Protein AF-A0A0G0H4W4-F1 (afdb_monomer_lite)

Secondary structure (DSSP, 8-state):
--S-EEEEEEEE--TTS-S-EEEEEEEEETT-EEE--TT-B-TTSSEEEEEEE-TT--EEEEEETTS--SSSS-SEEEHHHHHHHTT-SSEEEEEEEESSSSEEEEEEE-TTSSEEEEEEEETTT--EEE-SS--

Sequence (135 aa):
NSDNTKTYDLSTADENGANEKFVFTKILDSSKSMSIPFNTWSPDDKYFFIQENAGENKSIFVFKATGESLTDTEKYFDAADIFRQKGTGNNFAEATGWASETLIIINSKKPDNTKGFSYWFEVPSKAIIQLSTEF

Structure (mmCIF, N/CA/C/O backbone):
data_AF-A0A0G0H4W4-F1
#
_entry.id   AF-A0A0G0H4W4-F1
#
loop_
_atom_site.group_PDB
_atom_site.id
_atom_site.type_symbol
_atom_site.label_atom_id
_atom_site.label_alt_id
_atom_site.label_comp_id
_atom_site.label_asym_id
_atom_site.label_entity_id
_atom_site.label_seq_id
_atom_site.pdbx_PDB_ins_code
_atom_site.Cartn_x
_atom_site.Cartn_y
_atom_site.Cartn_z
_atom_site.occupancy
_atom_site.B_iso_or_equiv
_atom_site.auth_seq_id
_atom_site.auth_comp_id
_atom_site.auth_asym_id
_atom_site.auth_atom_id
_atom_site.pdbx_PDB_model_num
ATOM 1 N N . ASN A 1 1 ? 5.099 26.866 -17.634 1.00 47.53 1 ASN A N 1
ATOM 2 C CA . ASN A 1 1 ? 4.228 25.736 -17.257 1.00 47.53 1 ASN A CA 1
ATOM 3 C C . ASN A 1 1 ? 2.924 26.288 -16.732 1.00 47.53 1 ASN A C 1
ATOM 5 O O . ASN A 1 1 ? 2.911 26.840 -15.643 1.00 47.53 1 ASN A O 1
ATOM 9 N N . SER A 1 2 ? 1.888 26.262 -17.566 1.00 61.38 2 SER A N 1
ATOM 10 C CA . SER A 1 2 ? 0.565 26.856 -17.316 1.00 61.38 2 SER A CA 1
ATOM 11 C C . SER A 1 2 ? -0.414 25.910 -16.619 1.00 61.38 2 SER A C 1
ATOM 13 O O . SER A 1 2 ? -1.435 26.368 -16.121 1.00 61.38 2 SER A O 1
ATOM 15 N N . ASP A 1 3 ? -0.080 24.624 -16.525 1.00 71.62 3 ASP A N 1
ATOM 16 C CA . ASP A 1 3 ? -0.935 23.615 -15.911 1.00 71.62 3 ASP A CA 1
ATOM 17 C C . ASP A 1 3 ? -0.321 23.273 -14.555 1.00 71.62 3 ASP A C 1
ATOM 19 O O . ASP A 1 3 ? 0.792 22.751 -14.501 1.00 71.62 3 ASP A O 1
ATOM 23 N N . ASN A 1 4 ? -0.996 23.646 -13.466 1.00 88.44 4 ASN A N 1
ATOM 24 C CA . ASN A 1 4 ? -0.535 23.586 -12.072 1.00 88.44 4 ASN A CA 1
ATOM 25 C C . ASN A 1 4 ? -0.346 22.141 -11.552 1.00 88.44 4 ASN A C 1
ATOM 27 O O . ASN A 1 4 ? -0.922 21.743 -10.544 1.00 88.44 4 ASN A O 1
ATOM 31 N N . THR A 1 5 ? 0.442 21.332 -12.253 1.00 94.31 5 THR A N 1
ATOM 32 C CA . THR A 1 5 ? 0.578 19.889 -12.054 1.00 94.31 5 THR A CA 1
ATOM 33 C C . THR A 1 5 ? 2.041 19.463 -11.954 1.00 94.31 5 THR A C 1
ATOM 35 O O . THR A 1 5 ? 2.959 20.190 -12.340 1.00 94.31 5 THR A O 1
ATOM 38 N N . LYS A 1 6 ? 2.255 18.275 -11.391 1.00 94.44 6 LYS A N 1
ATOM 39 C CA . LYS A 1 6 ? 3.539 17.590 -11.251 1.00 94.44 6 LYS A CA 1
ATOM 40 C C . LYS A 1 6 ? 3.388 16.164 -11.767 1.00 94.44 6 LYS A C 1
ATOM 42 O O . LYS A 1 6 ? 2.421 15.490 -11.415 1.00 94.44 6 LYS A O 1
ATOM 47 N N . THR A 1 7 ? 4.358 15.705 -12.546 1.00 95.94 7 THR A N 1
ATOM 48 C CA . THR A 1 7 ? 4.450 14.307 -12.980 1.00 95.94 7 THR A CA 1
ATOM 49 C C . THR A 1 7 ? 5.423 13.571 -12.071 1.00 95.94 7 THR A C 1
ATOM 51 O O . THR A 1 7 ? 6.524 14.059 -11.818 1.00 95.94 7 THR A O 1
ATOM 54 N N . TYR A 1 8 ? 4.997 12.418 -11.570 1.00 95.69 8 TYR A N 1
ATOM 55 C CA . TYR A 1 8 ? 5.799 11.506 -10.769 1.00 95.69 8 TYR A CA 1
ATOM 56 C C . TYR A 1 8 ? 5.946 10.195 -11.522 1.00 95.69 8 TYR A C 1
ATOM 58 O O . TYR A 1 8 ? 4.937 9.560 -11.822 1.00 95.69 8 TYR A O 1
ATOM 66 N N . ASP A 1 9 ? 7.185 9.782 -11.753 1.00 94.56 9 ASP A N 1
ATOM 67 C CA . ASP A 1 9 ? 7.518 8.464 -12.278 1.00 94.56 9 ASP A CA 1
ATOM 68 C C . ASP A 1 9 ? 8.153 7.634 -11.161 1.00 94.56 9 ASP A C 1
ATOM 70 O O . ASP A 1 9 ? 8.969 8.138 -10.385 1.00 94.56 9 ASP A O 1
ATOM 74 N N . LEU A 1 10 ? 7.757 6.367 -11.061 1.00 91.88 10 LEU A N 1
ATOM 75 C CA . LEU A 1 10 ? 8.362 5.398 -10.157 1.00 91.88 10 LEU A CA 1
ATOM 76 C C . LEU A 1 10 ? 8.993 4.272 -10.958 1.00 91.88 10 LEU A C 1
ATOM 78 O O . LEU A 1 10 ? 8.329 3.652 -11.792 1.00 91.88 10 LEU A O 1
ATOM 82 N N . SER A 1 11 ? 10.218 3.944 -10.574 1.00 90.44 11 SER A N 1
ATOM 83 C CA . SER A 1 11 ? 10.920 2.737 -10.980 1.00 90.44 11 SER A CA 1
ATOM 84 C C . SER A 1 11 ? 11.362 1.933 -9.757 1.00 90.44 11 SER A C 1
ATOM 86 O O . SER A 1 11 ? 11.495 2.479 -8.660 1.00 90.44 11 SER A O 1
ATOM 88 N N . THR A 1 12 ? 11.620 0.644 -9.956 1.00 87.62 12 THR A N 1
ATOM 89 C CA . THR A 1 12 ? 12.363 -0.214 -9.022 1.00 87.62 12 THR A CA 1
ATOM 90 C C . THR A 1 12 ? 13.675 -0.644 -9.665 1.00 87.62 12 THR A C 1
ATOM 92 O O . THR A 1 12 ? 13.770 -0.702 -10.887 1.00 87.62 12 THR A O 1
ATOM 95 N N . ALA A 1 13 ? 14.693 -0.917 -8.859 1.00 86.88 13 ALA A N 1
ATOM 96 C CA . ALA A 1 13 ? 15.995 -1.405 -9.304 1.00 86.88 13 ALA A CA 1
ATOM 97 C C . ALA A 1 13 ? 16.584 -2.315 -8.218 1.00 86.88 13 ALA A C 1
ATOM 99 O O . ALA A 1 13 ? 16.124 -2.282 -7.074 1.00 86.88 13 ALA A O 1
ATOM 100 N N . ASP A 1 14 ? 17.599 -3.097 -8.573 1.00 84.62 14 ASP A N 1
ATOM 101 C CA . ASP A 1 14 ? 18.364 -3.888 -7.607 1.00 84.62 14 ASP A CA 1
ATOM 102 C C . ASP A 1 14 ? 19.161 -2.970 -6.655 1.00 84.62 14 ASP A C 1
ATOM 104 O O . ASP A 1 14 ? 19.320 -1.775 -6.910 1.00 84.62 14 ASP A O 1
ATOM 108 N N . GLU A 1 15 ? 19.724 -3.521 -5.573 1.00 84.19 15 GLU A N 1
ATOM 109 C CA . GLU A 1 15 ? 20.464 -2.756 -4.546 1.00 84.19 15 GLU A CA 1
ATOM 110 C C . GLU A 1 15 ? 21.602 -1.890 -5.125 1.00 84.19 15 GLU A C 1
ATOM 112 O O . GLU A 1 15 ? 21.881 -0.793 -4.646 1.00 84.19 15 GLU A O 1
ATOM 117 N N . ASN A 1 16 ? 22.243 -2.356 -6.198 1.00 89.56 16 ASN A N 1
ATOM 118 C CA . ASN A 1 16 ? 23.318 -1.645 -6.894 1.00 89.56 16 ASN A CA 1
ATOM 119 C C . ASN A 1 16 ? 22.820 -0.658 -7.973 1.00 89.56 16 ASN A C 1
ATOM 121 O O . ASN A 1 16 ? 23.638 -0.092 -8.700 1.00 89.56 16 ASN A O 1
ATOM 125 N N . GLY A 1 17 ? 21.503 -0.472 -8.106 1.00 83.69 17 GLY A N 1
ATOM 126 C CA . GLY A 1 17 ? 20.864 0.359 -9.128 1.00 83.69 17 GLY A CA 1
ATOM 127 C C . GLY A 1 17 ? 20.799 -0.277 -10.521 1.00 83.69 17 GLY A C 1
ATOM 128 O O . GLY A 1 17 ? 20.432 0.400 -11.480 1.00 83.69 17 GLY A O 1
ATOM 129 N N . ALA A 1 18 ? 21.166 -1.553 -10.668 1.00 86.50 18 ALA A N 1
ATOM 130 C CA . ALA A 1 18 ? 21.021 -2.276 -11.927 1.00 86.50 18 ALA A CA 1
ATOM 131 C C . ALA A 1 18 ? 19.568 -2.729 -12.157 1.00 86.50 18 ALA A C 1
ATOM 133 O O . ALA A 1 18 ? 18.741 -2.725 -11.247 1.00 86.50 18 ALA A O 1
ATOM 134 N N . ASN A 1 19 ? 19.270 -3.148 -13.392 1.00 85.19 19 ASN A N 1
ATOM 135 C CA . ASN A 1 19 ? 17.976 -3.722 -13.780 1.00 85.19 19 ASN A CA 1
ATOM 136 C C . ASN A 1 19 ? 16.768 -2.826 -13.460 1.00 85.19 19 ASN A C 1
ATOM 138 O O . ASN A 1 19 ? 15.715 -3.325 -13.064 1.00 85.19 19 ASN A O 1
ATOM 142 N N . GLU A 1 20 ? 16.909 -1.512 -13.658 1.00 88.81 20 GLU A N 1
ATOM 143 C CA . GLU A 1 20 ? 15.814 -0.569 -13.447 1.00 88.81 20 GLU A CA 1
ATOM 144 C C . GLU A 1 20 ? 14.578 -0.949 -14.281 1.00 88.81 20 GLU A C 1
ATOM 146 O O . GLU A 1 20 ? 14.654 -1.204 -15.488 1.00 88.81 20 GLU A O 1
ATOM 151 N N . LYS A 1 21 ? 13.417 -0.963 -13.628 1.00 86.06 21 LYS A N 1
ATOM 152 C CA . LYS A 1 21 ? 12.115 -1.229 -14.229 1.00 86.06 21 LYS A CA 1
ATOM 153 C C . LYS A 1 21 ? 11.140 -0.126 -13.875 1.00 86.06 21 LYS A C 1
ATOM 155 O O . LYS A 1 21 ? 10.851 0.115 -12.707 1.00 86.06 21 LYS A O 1
ATOM 160 N N . PHE A 1 22 ? 10.556 0.479 -14.901 1.00 89.44 22 PHE A N 1
ATOM 161 C CA . PHE A 1 22 ? 9.462 1.423 -14.731 1.00 89.44 22 PHE A CA 1
ATOM 162 C C . PHE A 1 22 ? 8.213 0.732 -14.160 1.00 89.44 22 PHE A C 1
ATOM 164 O O . PHE A 1 22 ? 7.701 -0.249 -14.713 1.00 89.44 22 PHE A O 1
ATOM 171 N N . VAL A 1 23 ? 7.673 1.290 -13.079 1.00 88.81 23 VAL A N 1
ATOM 172 C CA . VAL A 1 23 ? 6.489 0.780 -12.385 1.00 88.81 23 VAL A CA 1
ATOM 173 C C . VAL A 1 23 ? 5.262 1.615 -12.707 1.00 88.81 23 VAL A C 1
ATOM 175 O O . VAL A 1 23 ? 4.267 1.070 -13.167 1.00 88.81 23 VAL A O 1
ATOM 178 N N . PHE A 1 24 ? 5.248 2.920 -12.483 1.00 89.75 24 PHE A N 1
ATOM 179 C CA . PHE A 1 24 ? 4.050 3.700 -12.796 1.00 89.75 24 PHE A CA 1
ATOM 180 C C . PHE A 1 24 ? 4.381 5.172 -12.979 1.00 89.75 24 PHE A C 1
ATOM 182 O O . PHE A 1 24 ? 5.413 5.650 -12.521 1.00 89.75 24 PHE A O 1
ATOM 189 N N . THR A 1 25 ? 3.460 5.880 -13.627 1.00 93.88 25 THR A N 1
ATOM 190 C CA . THR A 1 25 ? 3.464 7.337 -13.691 1.00 93.88 25 THR A CA 1
ATOM 191 C C . THR A 1 25 ? 2.154 7.871 -13.138 1.00 93.88 25 THR A C 1
ATOM 193 O O . THR A 1 25 ? 1.096 7.249 -13.303 1.00 93.88 25 THR A O 1
ATOM 196 N N . LYS A 1 26 ? 2.210 9.017 -12.465 1.00 94.06 26 LYS A N 1
ATOM 197 C CA . LYS A 1 26 ? 1.024 9.730 -12.000 1.00 94.06 26 LYS A CA 1
ATOM 198 C C . LYS A 1 26 ? 1.221 11.230 -12.099 1.00 94.06 26 LYS A C 1
ATOM 200 O O . LYS A 1 26 ? 2.225 11.774 -11.648 1.00 94.06 26 LYS A O 1
ATOM 205 N N . ILE A 1 27 ? 0.213 11.894 -12.650 1.00 95.31 27 ILE A N 1
ATOM 206 C CA . ILE A 1 27 ? 0.135 13.349 -12.713 1.00 95.31 27 ILE A CA 1
ATOM 207 C C . ILE A 1 27 ? -0.759 13.813 -11.565 1.00 95.31 27 ILE A C 1
ATOM 209 O O . ILE A 1 27 ? -1.885 13.336 -11.417 1.00 95.31 27 ILE A O 1
ATOM 213 N N . LEU A 1 28 ? -0.252 14.727 -10.745 1.00 94.56 28 LEU A N 1
ATOM 214 C CA . LEU A 1 28 ? -0.953 15.291 -9.594 1.00 94.56 28 LEU A CA 1
ATOM 215 C C . LEU A 1 28 ? -1.012 16.812 -9.688 1.00 94.56 28 LEU A C 1
ATOM 217 O O . LEU A 1 28 ? -0.137 17.433 -10.281 1.00 94.56 28 LEU A O 1
ATOM 221 N N . ASP A 1 29 ? -2.012 17.421 -9.050 1.00 94.19 29 ASP A N 1
ATOM 222 C CA . ASP A 1 29 ? -2.000 18.863 -8.786 1.00 94.19 29 ASP A CA 1
ATOM 223 C C . ASP A 1 29 ? -0.795 19.241 -7.906 1.00 94.19 29 ASP A C 1
ATOM 225 O O . ASP A 1 29 ? -0.343 18.453 -7.070 1.00 94.19 29 ASP A O 1
ATOM 229 N N . SER A 1 30 ? -0.267 20.451 -8.083 1.00 91.62 30 SER A N 1
ATOM 230 C CA . SER A 1 30 ? 0.949 20.908 -7.410 1.00 91.62 30 SER A CA 1
ATOM 231 C C . SER A 1 30 ? 0.844 20.976 -5.880 1.00 91.62 30 SER A C 1
ATOM 233 O O . SER A 1 30 ? 1.890 20.911 -5.219 1.00 91.62 30 SER A O 1
ATOM 235 N N . SER A 1 31 ? -0.373 21.060 -5.325 1.00 92.94 31 SER A N 1
ATOM 236 C CA . SER A 1 31 ? -0.659 21.007 -3.881 1.00 92.94 31 SER A CA 1
ATOM 237 C C . SER A 1 31 ? -0.513 19.609 -3.272 1.00 92.94 31 SER A C 1
ATOM 239 O O . SER A 1 31 ? -0.414 19.477 -2.051 1.00 92.94 31 SER A O 1
ATOM 241 N N . LYS A 1 32 ? -0.479 18.568 -4.107 1.00 95.50 32 LYS A N 1
ATOM 242 C CA . LYS A 1 32 ? -0.314 17.174 -3.697 1.00 95.50 32 LYS A CA 1
ATOM 243 C C . LYS A 1 32 ? 1.132 16.717 -3.861 1.00 95.50 32 LYS A C 1
ATOM 245 O O . LYS A 1 32 ? 1.941 17.353 -4.547 1.00 95.50 32 LYS A O 1
ATOM 250 N N . SER A 1 33 ? 1.467 15.590 -3.243 1.00 95.44 33 SER A N 1
ATOM 251 C CA . SER A 1 33 ? 2.786 14.974 -3.398 1.00 95.44 33 SER A CA 1
ATOM 252 C C . SER A 1 33 ? 2.744 13.454 -3.320 1.00 95.44 33 SER A C 1
ATOM 254 O O . SER A 1 33 ? 1.848 12.877 -2.711 1.00 95.44 33 SER A O 1
ATOM 256 N N . MET A 1 34 ? 3.754 12.814 -3.907 1.00 96.00 34 MET A N 1
ATOM 257 C CA . MET A 1 34 ? 4.074 11.408 -3.667 1.00 96.00 34 MET A CA 1
ATOM 258 C C . MET A 1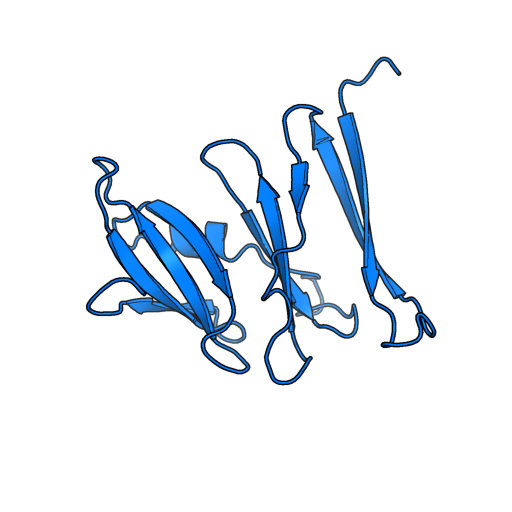 34 ? 5.232 11.303 -2.672 1.00 96.00 34 MET A C 1
ATOM 260 O O . MET A 1 34 ? 6.121 12.156 -2.659 1.00 96.00 34 MET A O 1
ATOM 264 N N . SER A 1 35 ? 5.239 10.254 -1.857 1.00 94.44 35 SER A N 1
ATOM 265 C CA . SER A 1 35 ? 6.320 9.948 -0.916 1.00 94.44 35 SER A CA 1
ATOM 266 C C . SER A 1 35 ? 6.574 8.447 -0.828 1.00 94.44 35 SER A C 1
ATOM 268 O O . SER A 1 35 ? 5.634 7.657 -0.931 1.00 94.44 35 SER A O 1
ATOM 270 N N . ILE A 1 36 ? 7.833 8.077 -0.581 1.00 93.00 36 ILE A N 1
ATOM 271 C CA . ILE A 1 36 ? 8.266 6.711 -0.268 1.00 93.00 36 ILE A CA 1
ATOM 272 C C . ILE A 1 36 ? 8.486 6.634 1.251 1.00 93.00 36 ILE A C 1
ATOM 274 O O . ILE A 1 36 ? 9.421 7.263 1.753 1.00 93.00 36 ILE A O 1
ATOM 278 N N . PRO A 1 37 ? 7.616 5.945 2.009 1.00 91.00 37 PRO A N 1
ATOM 279 C CA . PRO A 1 37 ? 7.791 5.770 3.451 1.00 91.00 37 PRO A CA 1
ATOM 280 C C . PRO A 1 37 ? 9.009 4.893 3.776 1.00 91.00 37 PRO A C 1
ATOM 282 O O . PRO A 1 37 ? 9.408 4.062 2.967 1.00 91.00 37 PRO A O 1
ATOM 285 N N . PHE A 1 38 ? 9.579 5.037 4.978 1.00 85.62 38 PHE A N 1
ATOM 286 C CA . PHE A 1 38 ? 10.786 4.296 5.382 1.00 85.62 38 PHE A CA 1
ATOM 287 C C . PHE A 1 38 ? 10.599 2.766 5.323 1.00 85.62 38 PHE A C 1
ATOM 289 O O . PHE A 1 38 ? 11.449 2.064 4.792 1.00 85.62 38 PHE A O 1
ATOM 296 N N . ASN A 1 39 ? 9.451 2.256 5.777 1.00 91.56 39 ASN A N 1
ATOM 297 C CA . ASN A 1 39 ? 9.116 0.827 5.749 1.00 91.56 39 ASN A CA 1
ATOM 298 C C . ASN A 1 39 ? 8.247 0.468 4.532 1.00 91.56 39 ASN A C 1
ATOM 300 O O . ASN A 1 39 ? 7.180 -0.125 4.683 1.00 91.56 39 ASN A O 1
ATOM 304 N N . THR A 1 40 ? 8.660 0.895 3.334 1.00 93.62 40 THR A N 1
ATOM 305 C CA . THR A 1 40 ? 7.880 0.701 2.097 1.00 93.62 40 THR A CA 1
ATOM 306 C C . THR A 1 40 ? 7.864 -0.749 1.608 1.00 93.62 40 THR A C 1
ATOM 308 O O . THR A 1 40 ? 6.819 -1.198 1.143 1.00 93.62 40 THR A O 1
ATOM 311 N N . TRP A 1 41 ? 8.967 -1.489 1.744 1.00 95.19 41 TRP A N 1
ATOM 312 C CA . TRP A 1 41 ? 9.126 -2.858 1.235 1.00 95.19 41 TRP A CA 1
ATOM 313 C C . TRP A 1 41 ? 8.628 -3.905 2.232 1.00 95.19 41 TRP A C 1
ATOM 315 O O . TRP A 1 41 ? 8.871 -3.774 3.436 1.00 95.19 41 TRP A O 1
ATOM 325 N N . SER A 1 42 ? 7.928 -4.931 1.737 1.00 96.69 42 SER A N 1
ATOM 326 C CA . SER A 1 42 ? 7.562 -6.091 2.549 1.00 96.69 42 SER A CA 1
ATOM 327 C C . SER A 1 42 ? 8.824 -6.860 2.956 1.00 96.69 42 SER A C 1
ATOM 329 O O . SER A 1 42 ? 9.794 -6.866 2.204 1.00 96.69 42 SER A O 1
ATOM 331 N N . PRO A 1 43 ? 8.835 -7.541 4.117 1.00 96.38 43 PRO A N 1
ATOM 332 C CA . PRO A 1 43 ? 10.022 -8.250 4.607 1.00 96.38 43 PRO A CA 1
ATOM 333 C C . PRO A 1 43 ? 10.626 -9.304 3.664 1.00 96.38 43 PRO A C 1
ATOM 335 O O . PRO A 1 43 ? 11.774 -9.690 3.851 1.00 96.38 43 PRO A O 1
ATOM 338 N N . ASP A 1 44 ? 9.848 -9.805 2.705 1.00 95.50 44 ASP A N 1
ATOM 339 C CA . ASP A 1 44 ? 10.252 -10.800 1.708 1.00 95.50 44 ASP A CA 1
ATOM 340 C C . ASP A 1 44 ? 10.489 -10.208 0.309 1.00 95.50 44 ASP A C 1
ATOM 342 O O . ASP A 1 44 ? 10.579 -10.961 -0.663 1.00 95.50 44 ASP A O 1
ATOM 346 N N . ASP A 1 45 ? 10.519 -8.877 0.196 1.00 93.12 45 ASP A N 1
ATOM 347 C CA . ASP A 1 45 ? 10.709 -8.122 -1.044 1.00 93.12 45 ASP A CA 1
ATOM 348 C C . ASP A 1 45 ? 9.727 -8.503 -2.165 1.00 93.12 45 ASP A C 1
ATOM 350 O O . ASP A 1 45 ? 10.029 -8.349 -3.348 1.00 93.12 45 ASP A O 1
ATOM 354 N N . LYS A 1 46 ? 8.530 -9.010 -1.834 1.00 93.25 46 LYS A N 1
ATOM 355 C CA . LYS A 1 46 ? 7.495 -9.322 -2.838 1.00 93.25 46 LYS A CA 1
ATOM 356 C C . LYS A 1 46 ? 6.581 -8.146 -3.139 1.00 93.25 46 LYS A C 1
ATOM 358 O O . LYS A 1 46 ? 6.065 -8.042 -4.258 1.00 93.25 46 LYS A O 1
ATOM 363 N N . TYR A 1 47 ? 6.386 -7.257 -2.175 1.00 95.69 47 TYR A N 1
ATOM 364 C CA . TYR A 1 47 ? 5.504 -6.107 -2.291 1.00 95.69 47 TYR A CA 1
ATOM 365 C C . TYR A 1 47 ? 6.184 -4.840 -1.791 1.00 95.69 47 TYR A C 1
ATOM 367 O O . TYR A 1 47 ? 7.096 -4.873 -0.970 1.00 95.69 47 TYR A O 1
ATOM 375 N N . PHE A 1 48 ? 5.691 -3.698 -2.250 1.00 95.69 48 PHE A N 1
ATOM 376 C CA . PHE A 1 48 ? 5.995 -2.418 -1.627 1.00 95.69 48 PHE A CA 1
ATOM 377 C C . PHE A 1 48 ? 4.800 -1.477 -1.737 1.00 95.69 48 PHE A C 1
ATOM 379 O O . PHE A 1 48 ? 3.874 -1.722 -2.518 1.00 95.69 48 PHE A O 1
ATOM 386 N N . PHE A 1 49 ? 4.817 -0.386 -0.973 1.00 96.69 49 PHE A N 1
ATOM 387 C CA . PHE A 1 49 ? 3.793 0.647 -1.084 1.00 96.69 49 PHE A CA 1
ATOM 388 C C . PHE A 1 49 ? 4.347 2.067 -1.067 1.00 96.69 49 PHE A C 1
ATOM 390 O O . PHE A 1 49 ? 5.264 2.402 -0.325 1.00 96.69 49 PHE A O 1
ATOM 397 N N . ILE A 1 50 ? 3.717 2.952 -1.824 1.00 96.12 50 ILE A N 1
ATOM 398 C CA . ILE A 1 50 ? 4.002 4.390 -1.786 1.00 96.12 50 ILE A CA 1
ATOM 399 C C . ILE A 1 50 ? 2.762 5.151 -1.340 1.00 96.12 50 ILE A C 1
ATOM 401 O O . ILE A 1 50 ? 1.637 4.652 -1.430 1.00 96.12 50 ILE A O 1
ATOM 405 N N . GLN A 1 51 ? 2.967 6.391 -0.914 1.00 96.50 51 GLN A N 1
ATOM 406 C CA . GLN A 1 51 ? 1.895 7.235 -0.412 1.00 96.50 51 GLN A CA 1
ATOM 407 C C . GLN A 1 51 ? 1.667 8.443 -1.317 1.00 96.50 51 GLN A C 1
ATOM 409 O O . GLN A 1 51 ? 2.613 9.149 -1.667 1.00 96.50 51 GLN A O 1
ATOM 414 N N . GLU A 1 52 ? 0.400 8.710 -1.633 1.00 96.25 52 GLU A N 1
ATOM 415 C CA . GLU A 1 52 ? -0.044 10.024 -2.103 1.00 96.25 52 GLU A CA 1
ATOM 416 C C . GLU A 1 52 ? -0.522 10.849 -0.911 1.00 96.25 52 GLU A C 1
ATOM 418 O O . GLU A 1 52 ? -1.375 10.416 -0.131 1.00 96.25 52 GLU A O 1
ATOM 423 N N . ASN A 1 53 ? -0.003 12.067 -0.806 1.00 94.75 53 ASN A N 1
ATOM 424 C CA . ASN A 1 53 ? -0.428 13.069 0.154 1.00 94.75 53 ASN A CA 1
ATOM 425 C C . ASN A 1 53 ? -1.356 14.065 -0.548 1.00 94.75 53 ASN A C 1
ATOM 427 O O . ASN A 1 53 ? -0.913 14.877 -1.362 1.00 94.75 53 ASN A O 1
ATOM 431 N N . ALA A 1 54 ? -2.643 14.010 -0.208 1.00 91.25 54 ALA A N 1
ATOM 432 C CA . ALA A 1 54 ? -3.682 14.895 -0.728 1.00 91.25 54 ALA A CA 1
ATOM 433 C C . ALA A 1 54 ? -4.542 15.452 0.423 1.00 91.25 54 ALA A C 1
ATOM 435 O O . ALA A 1 54 ? -5.752 15.234 0.492 1.00 91.25 54 ALA A O 1
ATOM 436 N N . GLY A 1 55 ? -3.891 16.142 1.365 1.00 86.44 55 GLY A N 1
ATOM 437 C CA . GLY A 1 55 ? -4.523 16.601 2.603 1.00 86.44 55 GLY A CA 1
ATOM 438 C C . GLY A 1 55 ? -4.874 15.428 3.521 1.00 86.44 55 GLY A C 1
ATOM 439 O O . GLY A 1 55 ? -4.038 14.560 3.767 1.00 86.44 55 GLY A O 1
ATOM 440 N N . GLU A 1 56 ? -6.111 15.392 4.018 1.00 83.44 56 GLU A N 1
ATOM 441 C CA . GLU A 1 56 ? -6.610 14.297 4.867 1.00 83.44 56 GLU A CA 1
ATOM 442 C C . GLU A 1 56 ? -6.872 13.003 4.074 1.00 83.44 56 GLU A C 1
ATOM 444 O O . GLU A 1 56 ? -6.827 11.909 4.633 1.00 83.44 56 GLU A O 1
ATOM 449 N N . ASN A 1 57 ? -7.060 13.104 2.754 1.00 85.12 57 ASN A N 1
ATOM 450 C CA . ASN A 1 57 ? -7.344 11.969 1.876 1.00 85.12 57 ASN A CA 1
ATOM 451 C C . ASN A 1 57 ? -6.057 11.346 1.328 1.00 85.12 57 ASN A C 1
ATOM 453 O O . ASN A 1 57 ? -5.772 11.398 0.131 1.00 85.12 57 ASN A O 1
ATOM 457 N N . LYS A 1 58 ? -5.261 10.755 2.219 1.00 93.88 58 LYS A N 1
ATOM 458 C CA . LYS A 1 58 ? -4.079 9.986 1.819 1.00 93.88 58 LYS A CA 1
ATOM 459 C C . LYS A 1 58 ? -4.479 8.706 1.076 1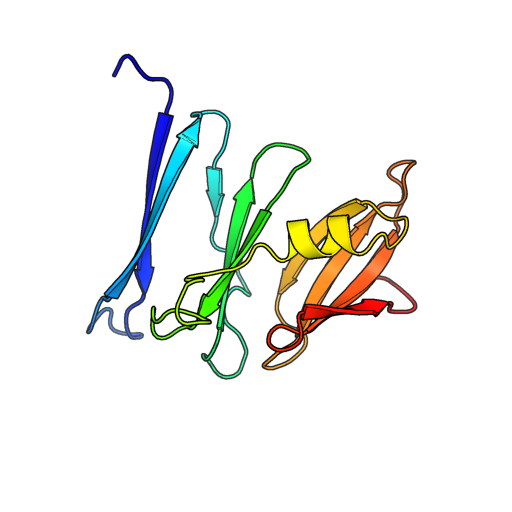.00 93.88 58 LYS A C 1
ATOM 461 O O . LYS A 1 58 ? -5.507 8.088 1.375 1.00 93.88 58 LYS A O 1
ATOM 466 N N . SER A 1 59 ? -3.632 8.310 0.131 1.00 96.88 59 SER A N 1
ATOM 467 C CA . SER A 1 59 ? -3.743 7.043 -0.605 1.00 96.88 59 SER A CA 1
ATOM 468 C C . SER A 1 59 ? -2.497 6.199 -0.381 1.00 96.88 59 SER A C 1
ATOM 470 O O . SER A 1 59 ? -1.405 6.759 -0.257 1.00 96.88 59 SER A O 1
ATOM 472 N N . ILE A 1 60 ? -2.653 4.876 -0.353 1.00 97.19 60 ILE A N 1
ATOM 473 C CA . ILE A 1 60 ? -1.555 3.916 -0.180 1.00 97.19 60 ILE A CA 1
ATOM 474 C C . ILE A 1 60 ? -1.588 2.945 -1.350 1.00 97.19 60 ILE A C 1
ATOM 476 O O . ILE A 1 60 ? -2.370 1.997 -1.354 1.00 97.19 60 ILE A O 1
ATOM 480 N N . PHE A 1 61 ? -0.750 3.189 -2.354 1.00 97.00 61 PHE A N 1
ATOM 481 C CA . PHE A 1 61 ? -0.693 2.340 -3.540 1.00 97.00 61 PHE A CA 1
ATOM 482 C C . PHE A 1 61 ? 0.270 1.186 -3.297 1.00 97.00 61 PHE A C 1
ATOM 484 O O . PHE A 1 61 ? 1.460 1.421 -3.090 1.00 97.00 61 PHE A O 1
ATOM 491 N N . VAL A 1 62 ? -0.251 -0.040 -3.325 1.00 97.06 62 VAL A N 1
ATOM 492 C CA . VAL A 1 62 ? 0.509 -1.278 -3.106 1.00 97.06 62 VAL A CA 1
ATOM 493 C C . VAL A 1 62 ? 0.799 -1.944 -4.446 1.00 97.06 62 VAL A C 1
ATOM 495 O O . 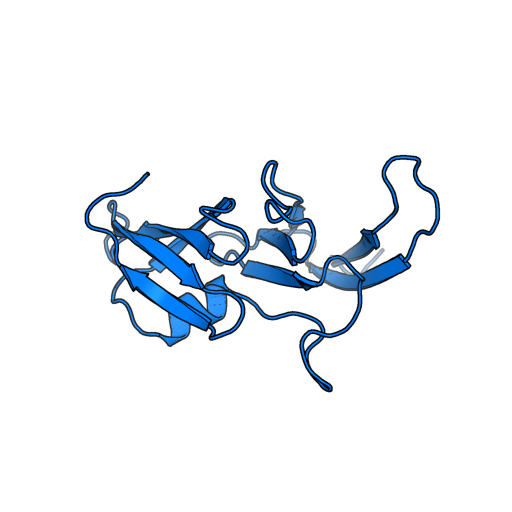VAL A 1 62 ? -0.111 -2.125 -5.255 1.00 97.06 62 VAL A O 1
ATOM 498 N N . PHE A 1 63 ? 2.052 -2.333 -4.664 1.00 95.81 63 PHE A N 1
ATOM 499 C CA . PHE A 1 63 ? 2.561 -2.924 -5.903 1.00 95.81 63 PHE A CA 1
ATOM 500 C C . PHE A 1 63 ? 3.273 -4.249 -5.624 1.00 95.81 63 PHE A C 1
ATOM 502 O O . PHE A 1 63 ? 3.711 -4.501 -4.500 1.00 95.81 63 PHE A O 1
ATOM 509 N N . LYS A 1 64 ? 3.467 -5.064 -6.669 1.00 91.75 64 LYS A N 1
ATOM 510 C CA . LYS A 1 64 ? 4.512 -6.098 -6.652 1.00 91.75 64 LYS A CA 1
ATOM 511 C C . LYS A 1 64 ? 5.881 -5.449 -6.830 1.00 91.75 64 LYS A C 1
ATOM 513 O O . LYS A 1 64 ? 6.065 -4.613 -7.714 1.00 91.75 64 LYS A O 1
ATOM 518 N N . ALA A 1 65 ? 6.854 -5.922 -6.065 1.00 88.62 65 ALA A N 1
ATOM 519 C CA . ALA A 1 65 ? 8.269 -5.568 -6.170 1.00 88.62 65 ALA A CA 1
ATOM 520 C C . ALA A 1 65 ? 8.852 -5.713 -7.579 1.00 88.62 65 ALA A C 1
ATOM 522 O O . ALA A 1 65 ? 9.640 -4.884 -8.033 1.00 88.62 65 ALA A O 1
ATOM 523 N N . THR A 1 66 ? 8.408 -6.744 -8.300 1.00 84.50 66 THR A N 1
ATOM 524 C CA . THR A 1 66 ? 8.864 -7.056 -9.658 1.00 84.50 66 THR A CA 1
ATOM 525 C C . THR A 1 66 ? 8.454 -6.007 -10.700 1.00 84.50 66 THR A C 1
ATOM 527 O O . THR A 1 66 ? 8.946 -6.056 -11.829 1.00 84.50 66 THR A O 1
ATOM 530 N N . GLY A 1 67 ? 7.551 -5.080 -10.348 1.00 80.56 67 GLY A N 1
ATOM 531 C CA . GLY A 1 67 ? 6.939 -4.104 -11.258 1.00 80.56 67 GLY A CA 1
ATOM 532 C C . GLY A 1 67 ? 5.824 -4.690 -12.134 1.00 80.56 67 GLY A C 1
ATOM 533 O O . GLY A 1 67 ? 5.187 -3.961 -12.901 1.00 80.56 67 GLY A O 1
ATOM 534 N N . GLU A 1 68 ? 5.579 -5.996 -12.017 1.00 84.12 68 GLU A N 1
ATOM 535 C CA . GLU A 1 68 ? 4.491 -6.697 -12.688 1.00 84.12 68 GLU A CA 1
ATOM 536 C C . GLU A 1 68 ? 3.138 -6.332 -12.075 1.00 84.12 68 GLU A C 1
ATOM 538 O O . GLU A 1 68 ? 3.032 -5.924 -10.916 1.00 84.12 68 GLU A O 1
ATOM 543 N N . SER A 1 69 ? 2.077 -6.525 -12.851 1.00 86.25 69 SER A N 1
ATOM 544 C CA . SER A 1 69 ? 0.722 -6.292 -12.374 1.00 86.25 69 SER A CA 1
ATOM 545 C C . SER A 1 69 ? 0.317 -7.297 -11.284 1.00 86.25 69 SER A C 1
ATOM 547 O O . SER A 1 69 ? 0.741 -8.460 -11.274 1.00 86.25 69 SER A O 1
ATOM 549 N N . LEU A 1 70 ? -0.518 -6.854 -10.342 1.00 85.88 70 LEU A N 1
ATOM 550 C CA . LEU A 1 70 ? -1.090 -7.704 -9.295 1.00 85.88 70 LEU A CA 1
ATOM 551 C C . LEU A 1 70 ? -2.075 -8.718 -9.881 1.00 85.88 70 LEU A C 1
ATOM 553 O O . LEU A 1 70 ? -2.036 -9.888 -9.504 1.00 85.88 70 LEU A O 1
ATOM 557 N N . THR A 1 71 ? -2.891 -8.267 -10.832 1.00 84.62 71 THR A N 1
ATOM 558 C CA . THR A 1 71 ? -3.796 -9.076 -11.663 1.00 84.62 71 THR A CA 1
ATOM 559 C C . THR A 1 71 ? -3.593 -8.712 -13.136 1.00 84.62 71 THR A C 1
ATOM 561 O O . THR A 1 71 ? -2.820 -7.806 -13.442 1.00 84.62 71 THR A O 1
ATOM 564 N N . ASP A 1 72 ? -4.307 -9.357 -14.059 1.00 82.88 72 ASP A N 1
ATOM 565 C CA . ASP A 1 72 ? -4.224 -9.032 -15.493 1.00 82.88 72 ASP A CA 1
ATOM 566 C C . ASP A 1 72 ? -4.602 -7.570 -15.805 1.00 82.88 72 ASP A C 1
ATOM 568 O O . ASP A 1 72 ? -4.180 -7.020 -16.822 1.00 82.88 72 ASP A O 1
ATOM 572 N N . THR A 1 73 ? -5.376 -6.921 -14.927 1.00 84.88 73 THR A N 1
ATOM 573 C CA . THR A 1 73 ? -5.904 -5.563 -15.138 1.00 84.88 73 THR A CA 1
ATOM 574 C C . THR A 1 73 ? -5.441 -4.539 -14.103 1.00 84.88 73 THR A C 1
ATOM 576 O O . THR A 1 73 ? -5.533 -3.340 -14.357 1.00 84.88 73 THR A O 1
ATOM 579 N N . GLU A 1 74 ? -4.961 -4.967 -12.933 1.00 87.06 74 GLU A N 1
ATOM 580 C CA . GLU A 1 74 ? -4.587 -4.070 -11.833 1.00 87.06 74 GLU A CA 1
ATOM 581 C C . GLU A 1 74 ? -3.067 -4.055 -11.642 1.00 87.06 74 GLU A C 1
ATOM 583 O O . GLU A 1 74 ? -2.478 -5.045 -11.205 1.00 87.06 74 GLU A O 1
ATOM 588 N N . LYS A 1 75 ? -2.417 -2.915 -11.915 1.00 90.50 75 LYS A N 1
ATOM 589 C CA . LYS A 1 75 ? -0.982 -2.747 -11.619 1.00 90.50 75 LYS A CA 1
ATOM 590 C C . LYS A 1 75 ? -0.702 -2.535 -10.128 1.00 90.50 75 LYS A C 1
ATOM 592 O O . LYS A 1 75 ? 0.337 -2.945 -9.623 1.00 90.50 75 LYS A O 1
ATOM 597 N N . TYR A 1 76 ? -1.649 -1.908 -9.443 1.00 94.75 76 TYR A N 1
ATOM 598 C CA . TYR A 1 76 ? -1.651 -1.650 -8.010 1.00 94.75 76 TYR A CA 1
ATOM 599 C C . TYR A 1 76 ? -3.093 -1.593 -7.509 1.00 94.75 76 TYR A C 1
ATOM 601 O O . TYR A 1 76 ? -4.027 -1.497 -8.309 1.00 94.75 76 TYR A O 1
ATOM 609 N N . PHE A 1 77 ? -3.273 -1.585 -6.193 1.00 95.81 77 PHE A N 1
ATOM 610 C CA . PHE A 1 77 ? -4.520 -1.151 -5.563 1.00 95.81 77 PHE A CA 1
ATOM 611 C C . PHE A 1 77 ? -4.242 -0.071 -4.515 1.00 95.81 77 PHE A C 1
ATOM 613 O O . PHE A 1 77 ? -3.118 0.046 -4.028 1.00 95.81 77 PHE A O 1
ATOM 620 N N . ASP 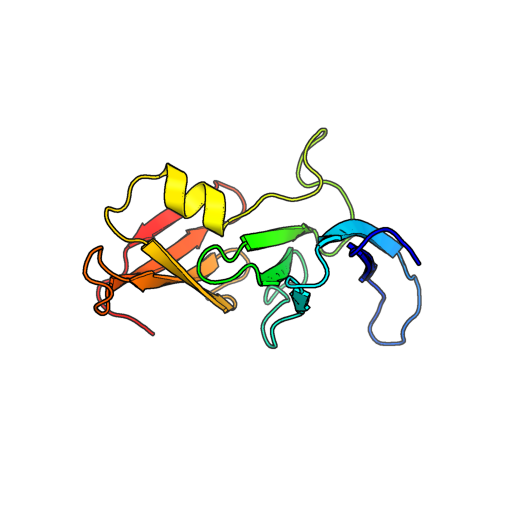A 1 78 ? -5.266 0.709 -4.161 1.00 96.75 78 ASP A N 1
ATOM 621 C CA . ASP A 1 78 ? -5.203 1.664 -3.052 1.00 96.75 78 ASP A CA 1
ATOM 622 C C . ASP A 1 78 ? -5.736 1.025 -1.760 1.00 96.75 78 ASP A C 1
ATOM 624 O O . ASP A 1 78 ? -6.943 0.830 -1.595 1.00 96.75 78 ASP A O 1
ATOM 628 N N . ALA A 1 79 ? -4.835 0.691 -0.835 1.00 97.00 79 ALA A N 1
ATOM 629 C CA . ALA A 1 79 ? -5.189 0.086 0.448 1.00 97.00 79 ALA A CA 1
ATOM 630 C C . ALA A 1 79 ? -6.017 1.039 1.326 1.00 97.00 79 ALA A C 1
ATOM 632 O O . ALA A 1 79 ? -6.914 0.593 2.044 1.00 97.00 79 ALA A O 1
ATOM 633 N N . ALA A 1 80 ? -5.760 2.349 1.246 1.00 96.31 80 ALA A N 1
ATOM 634 C CA . ALA A 1 80 ? -6.52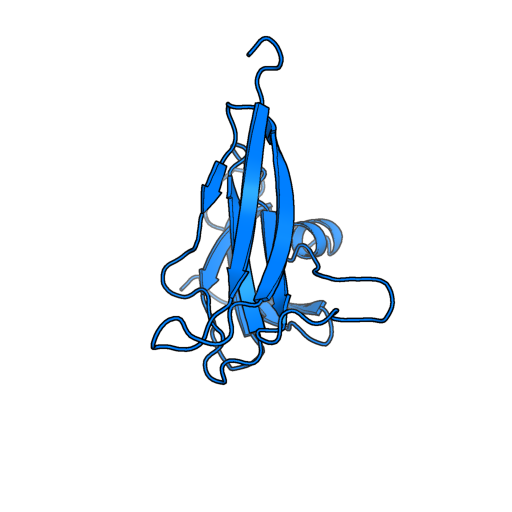6 3.342 1.992 1.00 96.31 80 ALA A CA 1
ATOM 635 C C . ALA A 1 80 ? -7.958 3.447 1.451 1.00 96.31 80 ALA A C 1
ATOM 637 O O . ALA A 1 80 ? -8.901 3.612 2.226 1.00 96.31 80 ALA A O 1
ATOM 638 N N . ASP A 1 81 ? -8.139 3.307 0.137 1.00 96.00 81 ASP A N 1
ATOM 639 C CA . ASP A 1 81 ? -9.470 3.315 -0.468 1.00 96.00 81 ASP A CA 1
ATOM 640 C C . ASP A 1 81 ? -10.275 2.071 -0.116 1.00 96.00 81 ASP A C 1
ATOM 642 O O . ASP A 1 81 ? -11.413 2.176 0.342 1.00 96.00 81 ASP A O 1
ATOM 646 N N . ILE A 1 82 ? -9.654 0.895 -0.203 1.00 96.50 82 ILE A N 1
ATOM 647 C CA . ILE A 1 82 ? -10.276 -0.357 0.240 1.00 96.50 82 ILE A CA 1
ATOM 648 C C . ILE A 1 82 ? -10.655 -0.266 1.724 1.00 96.50 82 ILE A C 1
ATOM 650 O O . ILE A 1 82 ? -11.757 -0.669 2.099 1.00 96.50 82 ILE A O 1
ATOM 654 N N . PHE A 1 83 ? -9.789 0.305 2.568 1.00 96.00 83 PHE A N 1
ATOM 655 C CA . PHE A 1 83 ? -10.092 0.535 3.981 1.00 96.00 83 PHE A CA 1
ATOM 656 C C . PHE A 1 83 ? -11.356 1.379 4.175 1.00 96.00 83 PHE A C 1
ATOM 658 O O . PHE A 1 83 ? -12.240 0.992 4.943 1.00 96.00 83 PHE A O 1
ATOM 665 N N . ARG A 1 84 ? -11.477 2.495 3.444 1.00 94.12 84 ARG A N 1
ATOM 666 C CA . ARG A 1 84 ? -12.668 3.360 3.479 1.00 94.12 84 ARG A CA 1
ATOM 667 C C . ARG A 1 84 ? -13.924 2.616 3.015 1.00 94.12 84 ARG A C 1
ATOM 669 O O . ARG A 1 84 ? -14.964 2.716 3.662 1.00 94.12 84 ARG A O 1
ATOM 676 N N . GLN A 1 85 ? -13.826 1.827 1.945 1.00 95.00 85 GLN A N 1
ATOM 677 C CA . GLN A 1 85 ? -14.955 1.076 1.380 1.00 95.00 85 GLN A CA 1
ATOM 678 C C . GLN A 1 85 ? -15.456 -0.058 2.286 1.00 95.00 85 GLN A C 1
ATOM 680 O O . GLN A 1 85 ? -16.643 -0.378 2.271 1.00 95.00 85 GLN A O 1
ATOM 685 N N . LYS A 1 86 ? -14.580 -0.670 3.093 1.00 92.62 86 LYS A N 1
ATOM 686 C CA . LYS A 1 86 ? -14.951 -1.761 4.013 1.00 92.62 86 LYS A CA 1
ATOM 687 C C . LYS A 1 86 ? -15.841 -1.309 5.174 1.00 92.62 86 LYS A C 1
ATOM 689 O O . LYS A 1 86 ? -16.417 -2.164 5.840 1.00 92.62 86 LYS A O 1
ATOM 694 N N . GLY A 1 87 ? -15.975 -0.001 5.409 1.00 84.50 87 GLY A N 1
ATOM 695 C CA . GLY A 1 87 ? -16.939 0.539 6.367 1.00 84.50 87 GLY A CA 1
ATOM 696 C C . GLY A 1 87 ? -16.621 0.191 7.821 1.00 84.50 87 GLY A C 1
ATOM 697 O O . GLY A 1 87 ? -17.518 -0.164 8.578 1.00 84.50 87 GLY A O 1
ATOM 698 N N . THR A 1 88 ? -15.353 0.306 8.230 1.00 88.00 88 THR A N 1
ATOM 699 C CA . THR A 1 88 ? -14.896 -0.004 9.603 1.00 88.00 88 THR A CA 1
ATOM 700 C C . THR A 1 88 ? -15.470 0.929 10.680 1.00 88.00 88 THR A C 1
ATOM 702 O O . THR A 1 88 ? -15.298 0.679 11.869 1.00 88.00 88 THR A O 1
ATOM 705 N N . GLY A 1 89 ? -16.124 2.028 10.283 1.00 90.50 89 GLY A N 1
ATOM 706 C CA . GLY A 1 89 ? -16.582 3.095 11.178 1.00 90.50 89 GLY A CA 1
ATOM 707 C C . GLY A 1 89 ? -15.490 4.102 11.562 1.00 90.50 89 GLY A C 1
ATOM 708 O O . GLY A 1 89 ? -15.799 5.111 12.193 1.00 90.50 89 GLY A O 1
ATOM 709 N N . ASN A 1 90 ? -14.242 3.866 11.145 1.00 92.56 90 ASN A N 1
ATOM 710 C CA . ASN A 1 90 ? -13.111 4.770 11.337 1.00 92.56 90 ASN A CA 1
ATOM 711 C C . ASN A 1 90 ? -12.604 5.321 9.995 1.00 92.56 90 ASN A C 1
ATOM 713 O O . ASN A 1 90 ? -12.737 4.695 8.944 1.00 92.56 90 ASN A O 1
ATOM 717 N N . ASN A 1 91 ? -11.939 6.468 10.057 1.00 93.56 91 ASN A N 1
ATOM 718 C CA . ASN A 1 91 ? -11.239 7.098 8.948 1.00 93.56 91 ASN A CA 1
ATOM 719 C C . ASN A 1 91 ? -9.793 6.598 8.873 1.00 93.56 91 ASN A C 1
ATOM 721 O O . ASN A 1 91 ? -9.112 6.492 9.894 1.00 93.56 91 ASN A O 1
ATOM 725 N N . PHE A 1 92 ? -9.300 6.333 7.663 1.00 94.50 92 PHE A N 1
ATOM 726 C CA . PHE A 1 92 ? -7.882 6.053 7.431 1.00 94.50 92 PHE A CA 1
ATOM 727 C C . PHE A 1 92 ? -7.022 7.243 7.891 1.00 94.50 92 PHE A C 1
ATOM 729 O O . PHE A 1 92 ? -7.335 8.383 7.552 1.00 94.50 92 PHE A O 1
ATOM 736 N N . ALA A 1 93 ? -5.939 6.992 8.632 1.00 93.06 93 ALA A N 1
ATOM 737 C CA . ALA A 1 93 ? -5.006 8.040 9.055 1.00 93.06 93 ALA A CA 1
ATOM 738 C C . ALA A 1 93 ? -3.636 7.899 8.380 1.00 93.06 93 ALA A C 1
ATOM 740 O O . ALA A 1 93 ? -3.102 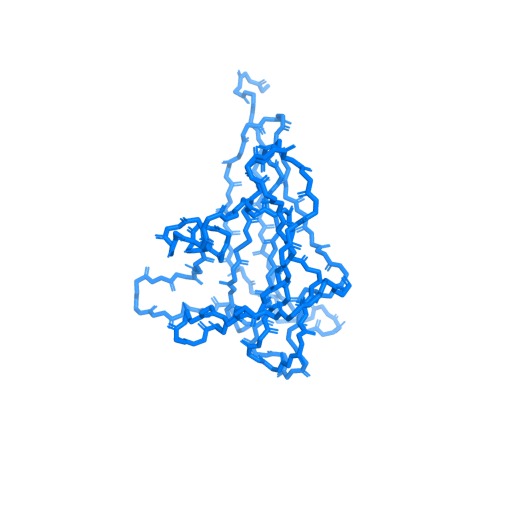8.873 7.830 1.00 93.06 93 ALA A O 1
ATOM 741 N N . GLU A 1 94 ? -3.070 6.694 8.421 1.00 92.75 94 GLU A N 1
ATOM 742 C CA . GLU A 1 94 ? -1.779 6.367 7.818 1.00 92.75 94 GLU A CA 1
ATOM 743 C C . GLU A 1 94 ? -1.541 4.857 7.735 1.00 92.75 94 GLU A C 1
ATOM 745 O O . GLU A 1 94 ? -2.192 4.069 8.424 1.00 92.75 94 GLU A O 1
ATOM 750 N N . ALA A 1 95 ? -0.569 4.478 6.903 1.00 94.00 95 ALA A N 1
ATOM 751 C CA . ALA A 1 95 ? 0.054 3.164 6.923 1.00 94.00 95 ALA A CA 1
ATOM 752 C C . ALA A 1 95 ? 1.496 3.315 7.422 1.00 94.00 95 ALA A C 1
ATOM 754 O O . ALA A 1 95 ? 2.255 4.114 6.872 1.00 94.00 95 ALA A O 1
ATOM 755 N N . THR A 1 96 ? 1.870 2.575 8.466 1.00 91.56 96 THR A N 1
ATOM 756 C CA . THR A 1 96 ? 3.165 2.756 9.156 1.00 91.56 96 THR A CA 1
ATOM 757 C C . THR A 1 96 ? 4.256 1.800 8.667 1.00 91.56 96 THR A C 1
ATOM 759 O O . THR A 1 96 ? 5.440 2.015 8.932 1.00 91.56 96 THR A O 1
ATOM 762 N N . GLY A 1 97 ? 3.880 0.760 7.921 1.00 93.94 97 GLY A N 1
ATOM 763 C CA . GLY A 1 97 ? 4.791 -0.253 7.397 1.00 93.94 97 GLY A CA 1
ATOM 764 C C . GLY A 1 97 ? 4.158 -1.638 7.390 1.00 93.94 97 GLY A C 1
ATOM 765 O O . GLY A 1 97 ? 2.934 -1.780 7.387 1.00 93.94 97 GLY A O 1
ATOM 766 N N . TRP A 1 98 ? 5.012 -2.656 7.416 1.00 96.25 98 TRP A N 1
ATOM 767 C CA . TRP A 1 98 ? 4.620 -4.059 7.350 1.00 96.25 98 TRP A CA 1
ATOM 768 C C . TRP A 1 98 ? 4.680 -4.727 8.729 1.00 96.25 98 TRP A C 1
ATOM 770 O O . TRP A 1 98 ? 5.659 -4.578 9.456 1.00 96.25 98 TRP A O 1
ATOM 780 N N . ALA A 1 99 ? 3.639 -5.483 9.079 1.00 94.88 99 ALA A N 1
ATOM 781 C CA . ALA A 1 99 ? 3.611 -6.382 10.237 1.00 94.88 99 ALA A CA 1
ATOM 782 C C . ALA A 1 99 ? 4.072 -7.808 9.885 1.00 94.88 99 ALA A C 1
ATOM 784 O O . ALA A 1 99 ? 4.421 -8.582 10.774 1.00 94.88 99 ALA A O 1
ATOM 785 N N . SER A 1 100 ? 4.041 -8.169 8.601 1.00 95.94 100 SER A N 1
ATOM 786 C CA . SER A 1 100 ? 4.560 -9.424 8.051 1.00 95.94 100 SER A CA 1
ATOM 787 C C . SER A 1 100 ? 4.770 -9.276 6.539 1.00 95.94 100 SER A C 1
ATOM 789 O O . SER A 1 100 ? 4.513 -8.213 5.982 1.00 95.94 100 SER A O 1
ATOM 791 N N . GLU A 1 101 ? 5.176 -10.352 5.864 1.00 96.88 101 GLU A N 1
ATOM 792 C CA . GLU A 1 101 ? 5.311 -10.444 4.398 1.00 96.88 101 GLU A CA 1
ATOM 793 C C . GLU A 1 101 ? 4.078 -9.946 3.618 1.00 96.88 101 GLU A C 1
ATOM 795 O O . GLU A 1 101 ? 4.195 -9.474 2.492 1.00 96.88 101 GLU A O 1
ATOM 800 N N . THR A 1 102 ? 2.880 -10.037 4.205 1.00 96.56 102 THR A N 1
ATOM 801 C CA . THR A 1 102 ? 1.611 -9.733 3.519 1.00 96.56 102 THR A CA 1
ATOM 802 C C . THR A 1 102 ? 0.693 -8.791 4.288 1.00 96.56 102 THR A C 1
ATOM 804 O O . THR A 1 102 ? -0.385 -8.462 3.791 1.00 96.56 102 THR A O 1
ATOM 807 N N . LEU A 1 103 ? 1.089 -8.350 5.486 1.00 97.31 103 LEU A N 1
ATOM 808 C CA . LEU A 1 103 ? 0.262 -7.511 6.350 1.00 97.31 103 LEU A CA 1
ATOM 809 C C . LEU A 1 103 ? 0.832 -6.099 6.445 1.00 97.31 103 LEU A C 1
ATOM 811 O O . LEU A 1 103 ? 1.951 -5.916 6.918 1.00 97.31 103 LEU A O 1
ATOM 815 N N . ILE A 1 104 ? 0.028 -5.102 6.085 1.00 97.19 104 ILE A N 1
ATOM 816 C CA . ILE A 1 104 ? 0.318 -3.679 6.295 1.00 97.19 104 ILE A CA 1
ATOM 817 C C . ILE A 1 104 ? -0.384 -3.216 7.574 1.00 97.19 104 ILE A C 1
ATOM 819 O O . ILE A 1 104 ? -1.547 -3.552 7.812 1.00 97.19 104 ILE A O 1
ATOM 823 N N . ILE A 1 105 ? 0.305 -2.429 8.396 1.00 95.75 105 ILE A N 1
ATOM 824 C CA . ILE A 1 105 ? -0.278 -1.795 9.582 1.00 95.75 105 ILE A CA 1
ATOM 825 C C . ILE A 1 105 ? -0.970 -0.503 9.152 1.00 95.75 105 ILE A C 1
ATOM 827 O O . ILE A 1 105 ? -0.328 0.397 8.608 1.00 95.75 105 ILE A O 1
ATOM 831 N N . ILE A 1 106 ? -2.271 -0.406 9.422 1.00 95.12 106 ILE A N 1
ATOM 832 C CA . ILE A 1 106 ? -3.074 0.801 9.216 1.00 95.12 106 ILE A CA 1
ATOM 833 C C . ILE A 1 106 ? -3.487 1.368 10.569 1.00 95.12 106 ILE A C 1
ATOM 835 O O . ILE A 1 106 ? -4.155 0.688 11.351 1.00 95.12 106 ILE A O 1
ATOM 839 N N . ASN A 1 107 ? -3.170 2.640 10.797 1.00 94.25 107 ASN A N 1
ATOM 840 C CA . ASN A 1 107 ? -3.693 3.417 11.915 1.00 94.25 107 ASN A CA 1
ATOM 841 C C . ASN A 1 107 ? -4.886 4.254 11.440 1.00 94.25 107 ASN A C 1
ATOM 843 O O . ASN A 1 107 ? -4.949 4.712 10.292 1.00 94.25 107 ASN A O 1
ATOM 847 N N . SER A 1 108 ? -5.872 4.427 12.320 1.00 94.25 108 SER A N 1
ATOM 848 C CA . SER A 1 108 ? -7.138 5.079 11.987 1.00 94.25 108 SER A CA 1
ATOM 849 C C . SER A 1 108 ? -7.531 6.138 13.011 1.00 94.25 108 SER A C 1
ATOM 851 O O . SER A 1 108 ? -7.053 6.153 14.145 1.00 94.25 108 SER A O 1
ATOM 853 N N . LYS A 1 109 ? -8.453 7.012 12.616 1.00 93.88 109 LYS A N 1
ATOM 854 C CA . LYS A 1 109 ? -9.127 7.964 13.501 1.00 93.88 109 LYS A CA 1
ATOM 855 C C . LYS A 1 109 ? -10.611 7.649 13.572 1.00 93.88 109 LYS A C 1
ATOM 857 O O . LYS A 1 109 ? -11.202 7.209 12.591 1.00 93.88 109 LYS A O 1
ATOM 862 N N . LYS A 1 110 ? -11.234 7.908 14.712 1.00 93.00 110 LYS A N 1
ATOM 863 C CA . LYS A 1 110 ? -12.696 7.924 14.824 1.00 93.00 110 LYS A CA 1
ATOM 864 C C . LYS A 1 110 ? -13.278 9.114 14.041 1.00 93.00 110 LYS A C 1
ATOM 866 O O . LYS A 1 110 ? -12.536 10.043 13.707 1.00 93.00 110 LYS A O 1
ATOM 871 N N . PRO A 1 111 ? -14.598 9.138 13.777 1.00 92.19 111 PRO A N 1
ATOM 872 C CA . PRO A 1 111 ? -15.246 10.255 13.081 1.00 92.19 111 PRO A CA 1
ATOM 873 C C . PRO A 1 111 ? -15.068 11.623 13.759 1.00 92.19 111 PRO A C 1
ATOM 875 O O . PRO A 1 111 ? -15.120 12.647 13.089 1.00 92.19 111 PRO A O 1
ATOM 878 N N . ASP A 1 112 ? -14.826 11.649 15.072 1.00 93.19 112 ASP A N 1
ATOM 879 C CA . ASP A 1 112 ? -14.540 12.856 15.862 1.00 93.19 112 ASP A CA 1
ATOM 880 C C . ASP A 1 112 ? -13.052 13.269 15.842 1.00 93.19 112 ASP A C 1
ATOM 882 O O . ASP A 1 112 ? -12.619 14.090 16.649 1.00 93.19 112 ASP A O 1
ATOM 886 N N . ASN A 1 113 ? -12.259 12.688 14.934 1.00 90.12 113 ASN A N 1
ATOM 887 C CA . ASN A 1 113 ? -10.811 12.855 14.804 1.00 90.12 113 ASN A CA 1
ATOM 888 C C . ASN A 1 113 ? -9.974 12.382 16.003 1.00 90.12 113 ASN A C 1
ATOM 890 O O . ASN A 1 113 ? -8.752 12.572 16.001 1.00 90.12 113 ASN A O 1
ATOM 894 N N . THR A 1 114 ? -10.579 11.720 16.994 1.00 92.69 114 THR A N 1
ATOM 895 C CA . THR A 1 114 ? -9.825 11.067 18.068 1.00 92.69 114 THR A CA 1
ATOM 896 C C . THR A 1 114 ? -9.220 9.745 17.598 1.00 92.69 114 THR A C 1
ATOM 898 O O . THR A 1 114 ? -9.513 9.234 16.515 1.00 92.69 114 THR A O 1
ATOM 901 N N . LYS A 1 115 ? -8.335 9.187 18.423 1.00 90.69 115 LYS A N 1
ATOM 902 C CA . LYS A 1 115 ? -7.610 7.947 18.143 1.00 90.69 115 LYS A CA 1
ATOM 903 C C . LYS A 1 115 ? -8.575 6.779 17.883 1.00 90.69 115 LYS A C 1
ATOM 905 O O . LYS A 1 115 ? -9.463 6.508 18.699 1.00 90.69 115 LYS A O 1
ATOM 910 N N . GLY A 1 116 ? -8.411 6.118 16.738 1.00 91.38 116 GLY A N 1
ATOM 911 C CA . GLY A 1 116 ? -9.156 4.923 16.349 1.00 91.38 116 GLY A CA 1
ATOM 912 C C . GLY A 1 116 ? -8.441 3.630 16.746 1.00 91.38 116 GLY A C 1
ATOM 913 O O . GLY A 1 116 ? -7.576 3.613 17.618 1.00 91.38 116 GLY A O 1
ATOM 914 N N . PHE A 1 117 ? -8.831 2.530 16.106 1.00 92.81 117 PHE A N 1
ATOM 915 C CA . PHE A 1 117 ? -8.130 1.246 16.205 1.00 92.81 117 PHE A CA 1
ATOM 916 C C . PHE A 1 117 ? -6.990 1.165 15.177 1.00 92.81 117 PHE A C 1
ATOM 918 O O . PHE A 1 117 ? -7.032 1.865 14.160 1.00 92.81 117 PHE A O 1
ATOM 925 N N . SER A 1 118 ? -6.024 0.273 15.405 1.00 94.88 118 SER A N 1
ATOM 926 C CA . SER A 1 118 ? -5.159 -0.220 14.326 1.00 94.88 118 SER A CA 1
ATOM 927 C C . SER A 1 118 ? -5.789 -1.409 13.631 1.00 94.88 118 SER A C 1
ATOM 929 O O . SER A 1 118 ? -6.632 -2.114 14.191 1.00 94.88 118 SER A O 1
ATOM 931 N N . TYR A 1 119 ? -5.325 -1.655 12.417 1.00 96.00 119 TYR A N 1
ATOM 932 C CA . TYR A 1 119 ? -5.751 -2.770 11.602 1.00 96.00 119 TYR A CA 1
ATOM 933 C C . TYR A 1 119 ? -4.548 -3.402 10.918 1.00 96.00 119 TYR A C 1
ATOM 935 O O . TYR A 1 119 ? -3.624 -2.704 10.498 1.00 96.00 119 TYR A O 1
ATOM 943 N N . TRP A 1 120 ? -4.595 -4.718 10.752 1.00 96.69 120 TRP A N 1
ATOM 944 C CA . TRP A 1 120 ? -3.831 -5.367 9.699 1.00 96.69 120 TRP A CA 1
ATOM 945 C C . TRP A 1 120 ? -4.647 -5.350 8.417 1.00 96.69 120 TRP A C 1
ATOM 947 O O . TRP A 1 120 ? -5.796 -5.795 8.392 1.00 96.69 120 TRP A O 1
ATOM 957 N N . PHE A 1 121 ? -4.036 -4.840 7.358 1.00 97.31 121 PHE A N 1
ATOM 958 C CA . PHE A 1 121 ? -4.514 -4.987 5.996 1.00 97.31 121 PHE A CA 1
ATOM 959 C C . PHE A 1 121 ? -3.741 -6.124 5.340 1.00 97.31 121 PHE A C 1
ATOM 961 O O . PHE A 1 121 ? -2.526 -6.026 5.179 1.00 97.31 121 PHE A O 1
ATOM 968 N N . GLU A 1 122 ? -4.430 -7.194 4.967 1.00 97.44 122 GLU A N 1
ATOM 969 C CA . GLU A 1 122 ? -3.829 -8.309 4.244 1.00 97.44 122 GLU A CA 1
ATOM 970 C C . GLU A 1 122 ? -3.859 -8.014 2.736 1.00 97.44 122 GLU A C 1
ATOM 972 O O . GLU A 1 122 ? -4.896 -7.650 2.175 1.00 97.44 122 GLU A O 1
ATOM 977 N N . VAL A 1 123 ? -2.693 -8.108 2.093 1.00 95.94 123 VAL A N 1
ATOM 978 C CA . VAL A 1 123 ? -2.480 -7.686 0.702 1.00 95.94 123 VAL A CA 1
ATOM 979 C C . VAL A 1 123 ? -3.141 -8.626 -0.324 1.00 95.94 123 VAL A C 1
ATOM 981 O O . VAL A 1 123 ? -3.902 -8.117 -1.152 1.00 95.94 123 VAL A O 1
ATOM 984 N N . PRO A 1 124 ? -2.905 -9.955 -0.320 1.00 93.44 124 PRO A N 1
ATOM 985 C CA . PRO A 1 124 ? -3.506 -10.862 -1.308 1.00 93.44 124 PRO A CA 1
ATOM 986 C C . PRO A 1 124 ? -5.048 -10.882 -1.361 1.00 93.44 124 PRO A C 1
ATOM 988 O O . PRO A 1 124 ? -5.644 -10.774 -2.432 1.00 93.44 124 PRO A O 1
ATOM 991 N N . SER A 1 125 ? -5.702 -11.040 -0.217 1.00 94.81 125 SER A N 1
ATOM 992 C CA . SER A 1 125 ? -7.153 -11.147 -0.021 1.00 94.81 125 SER A CA 1
ATOM 993 C C . SER A 1 125 ? -7.859 -9.805 0.184 1.00 94.81 125 SER A C 1
ATOM 995 O O . SER A 1 125 ? -9.092 -9.755 0.117 1.00 94.81 125 SER A O 1
ATOM 997 N N . LYS A 1 126 ? -7.114 -8.716 0.432 1.00 95.44 126 LYS A N 1
ATOM 998 C CA . LYS A 1 126 ? -7.664 -7.381 0.744 1.00 95.44 126 LYS A CA 1
ATOM 999 C C . LYS A 1 126 ? -8.543 -7.410 2.013 1.00 95.44 126 LYS A C 1
ATOM 1001 O O . LYS A 1 126 ? -9.513 -6.650 2.142 1.00 95.44 126 LYS A O 1
ATOM 1006 N N . ALA A 1 127 ? -8.256 -8.341 2.927 1.00 96.06 127 ALA A N 1
ATOM 1007 C CA . ALA A 1 127 ? -8.947 -8.472 4.204 1.00 96.06 127 ALA A CA 1
ATOM 1008 C C . ALA A 1 127 ? -8.441 -7.429 5.207 1.00 96.06 127 ALA A C 1
ATOM 1010 O O . ALA A 1 127 ? -7.291 -7.000 5.163 1.00 96.06 127 ALA A O 1
ATOM 1011 N N . ILE A 1 128 ? -9.317 -7.031 6.129 1.00 96.12 128 ILE A N 1
ATOM 1012 C CA . ILE A 1 128 ? -9.004 -6.057 7.175 1.00 96.12 128 ILE A CA 1
ATOM 1013 C C . ILE A 1 128 ? -9.323 -6.690 8.518 1.00 96.12 128 ILE A C 1
ATOM 1015 O O . ILE A 1 128 ? -10.454 -7.114 8.756 1.00 96.12 128 ILE A O 1
ATOM 1019 N N . ILE A 1 129 ? -8.321 -6.747 9.387 1.00 95.12 129 ILE A N 1
ATOM 1020 C CA . ILE A 1 129 ? -8.409 -7.359 10.708 1.00 95.12 129 ILE A CA 1
ATOM 1021 C C . ILE A 1 129 ? -8.174 -6.260 11.734 1.00 95.12 129 ILE A C 1
ATOM 1023 O O . ILE A 1 129 ? -7.094 -5.678 11.792 1.00 95.12 129 ILE A O 1
ATOM 1027 N N . GLN A 1 130 ? -9.194 -5.959 12.532 1.00 94.06 130 GLN A N 1
ATOM 1028 C CA . GLN A 1 130 ? -9.088 -4.975 13.603 1.00 94.06 130 GLN A CA 1
ATOM 1029 C C . GLN A 1 130 ? -8.211 -5.498 14.743 1.00 94.06 130 GLN A C 1
ATOM 1031 O O . GLN A 1 130 ? -8.354 -6.641 15.177 1.00 94.06 130 GLN A O 1
ATOM 1036 N N . LEU A 1 131 ? -7.347 -4.630 15.259 1.00 88.88 131 LEU A N 1
ATOM 1037 C CA . LEU A 1 131 ? -6.494 -4.875 16.417 1.00 88.88 131 LEU A CA 1
ATOM 1038 C C . LEU A 1 131 ? -7.041 -4.134 17.646 1.00 88.88 131 LEU A C 1
ATOM 1040 O O . LEU A 1 131 ? -7.768 -3.145 17.529 1.00 88.88 131 LEU A O 1
ATOM 1044 N N . SER A 1 132 ? -6.704 -4.614 18.846 1.00 68.62 132 SER A N 1
ATOM 1045 C CA . SER A 1 132 ? -7.268 -4.102 20.104 1.00 68.62 132 SER A CA 1
ATOM 1046 C C . SER A 1 132 ? -6.781 -2.699 20.487 1.00 68.62 132 SER A C 1
ATOM 1048 O O . SER A 1 132 ? -7.523 -1.961 21.132 1.00 68.62 132 SER A O 1
ATOM 1050 N N . THR A 1 133 ? -5.557 -2.322 20.107 1.00 60.72 133 THR A N 1
ATOM 1051 C CA . THR A 1 133 ? -4.912 -1.037 20.439 1.00 60.72 133 THR A CA 1
ATOM 1052 C C . THR A 1 133 ? -3.925 -0.627 19.348 1.00 60.72 133 THR A C 1
ATOM 1054 O O . THR A 1 133 ? -3.381 -1.494 18.667 1.00 60.72 133 THR A O 1
ATOM 1057 N N . GLU A 1 134 ? -3.703 0.681 19.183 1.00 56.62 134 GLU A N 1
ATOM 1058 C CA . GLU A 1 134 ? -2.793 1.206 18.157 1.00 56.62 134 GLU A CA 1
ATOM 1059 C C . GLU A 1 134 ? -1.314 0.937 18.471 1.00 56.62 134 GLU A C 1
ATOM 1061 O O . GLU A 1 134 ? -0.933 1.048 19.641 1.00 56.62 134 GLU A O 1
ATOM 1066 N N . PHE A 1 135 ? -0.527 0.607 17.439 1.00 52.00 135 PHE A N 1
ATOM 1067 C CA . PHE A 1 135 ? 0.939 0.488 17.484 1.00 52.00 135 PHE A CA 1
ATOM 1068 C C . PHE A 1 135 ? 1.623 1.837 17.257 1.00 52.00 135 PHE A C 1
ATOM 1070 O O . PHE A 1 135 ? 1.188 2.566 16.334 1.00 52.00 135 PHE A O 1
#

Foldseek 3Di:
DPQQKDKDWDWAAPPVRPPIDTQDIDIGGNQKDKAAAPQQAAPVRQKGWIWIGDDQPIWIWMAGSVSDQPDPPHRTDTLQVLVVVVPPQWHWRDWRHAPHNFWIWTWTAHPVRHGDWIWTQGHNVRDIGTDPHHD

Radius of gyration: 15.5 Å; chains: 1; bounding box: 40×38×38 Å

pLDDT: mean 90.83, std 8.48, range [47.53, 97.44]